Protein AF-A0A383ER81-F1 (afdb_monomer)

InterPro domains:
  IPR008333 Flavoprotein pyridine nucleotide cytochrome reductase-like, FAD-binding domain [PF00970] (2-48)
  IPR017938 Riboflavin synthase-like beta-barrel [SSF63380] (2-50)
  IPR039261 Ferredoxin-NADP reductase (FNR), nucleotide-binding domain [G3DSA:3.40.50.80] (50-92)
  IPR039261 Ferredoxin-NADP reductase (FNR), nucleotide-binding domain [SSF52343] (38-86)
  IPR050353 Dihydroorotate dehydrogenase B electron transfer subunit [PTHR43513] (1-90)

Foldseek 3Di:
DDDDFAWQEADPVVRDTDTDDDDDDDVVVVVVPDDPPDDDDDDDDDDDADDDDQAAEAEQEAEASRNRSSNHVCVVCVPPNSHDYDYHYYYDD

Mean predicted aligned error: 3.62 Å

Structure (mmCIF, N/CA/C/O backbone):
data_AF-A0A383ER81-F1
#
_entry.id   AF-A0A383ER81-F1
#
loop_
_atom_site.group_PDB
_atom_site.id
_atom_site.type_symbol
_atom_site.label_atom_id
_atom_site.label_alt_id
_atom_site.label_comp_id
_atom_site.label_asym_id
_atom_site.label_entity_id
_atom_site.label_seq_id
_atom_site.pdbx_PDB_ins_code
_atom_site.Cartn_x
_atom_site.Cartn_y
_atom_site.Cartn_z
_atom_site.occupancy
_atom_site.B_iso_or_equiv
_atom_site.auth_seq_id
_atom_site.auth_comp_id
_atom_site.auth_asym_id
_atom_site.auth_atom_id
_atom_site.pdbx_PDB_model_num
ATOM 1 N N . MET A 1 1 ? 14.448 -11.144 -11.514 1.00 74.19 1 MET A N 1
ATOM 2 C CA . MET A 1 1 ? 14.376 -11.206 -10.033 1.00 74.19 1 MET A CA 1
ATOM 3 C C . MET A 1 1 ? 12.986 -10.757 -9.589 1.00 74.19 1 MET A C 1
ATOM 5 O O . MET A 1 1 ? 12.509 -9.757 -10.117 1.00 74.19 1 MET A O 1
ATOM 9 N N . ARG A 1 2 ? 12.319 -11.500 -8.692 1.00 87.06 2 ARG A N 1
ATOM 10 C CA . ARG A 1 2 ? 11.008 -11.119 -8.124 1.00 87.06 2 ARG A CA 1
ATOM 11 C C . ARG A 1 2 ? 11.189 -9.949 -7.148 1.00 87.06 2 ARG A C 1
ATOM 13 O O . ARG A 1 2 ? 12.229 -9.868 -6.501 1.00 87.06 2 ARG A O 1
ATOM 20 N N . ARG A 1 3 ? 10.206 -9.050 -7.057 1.00 90.44 3 ARG A N 1
ATOM 21 C CA . ARG A 1 3 ? 10.233 -7.883 -6.159 1.00 90.44 3 ARG A CA 1
ATOM 22 C C . ARG A 1 3 ? 8.945 -7.857 -5.335 1.00 90.44 3 ARG A C 1
ATOM 24 O O . ARG A 1 3 ? 7.881 -7.868 -5.950 1.00 90.44 3 ARG A O 1
ATOM 31 N N . PRO A 1 4 ? 9.016 -7.865 -3.995 1.00 92.50 4 PRO A N 1
ATOM 32 C CA . PRO A 1 4 ? 7.825 -7.736 -3.167 1.00 92.50 4 PRO A CA 1
ATOM 33 C C . PRO A 1 4 ? 7.312 -6.293 -3.227 1.00 92.50 4 PRO A C 1
ATOM 35 O O . PRO A 1 4 ? 8.086 -5.353 -3.056 1.00 92.50 4 PRO A O 1
ATOM 38 N N . ILE A 1 5 ? 6.015 -6.123 -3.481 1.00 94.50 5 ILE A N 1
ATOM 39 C CA . ILE A 1 5 ? 5.331 -4.825 -3.483 1.00 94.50 5 ILE A CA 1
ATOM 40 C C . ILE A 1 5 ? 4.034 -4.998 -2.697 1.00 94.50 5 ILE A C 1
ATOM 42 O O . ILE A 1 5 ? 3.287 -5.948 -2.932 1.00 94.50 5 ILE A O 1
ATOM 46 N N . SER A 1 6 ? 3.789 -4.101 -1.745 1.00 95.06 6 SER A N 1
ATOM 47 C CA . SER A 1 6 ? 2.572 -4.120 -0.937 1.00 95.06 6 SER A CA 1
ATOM 48 C C . SER A 1 6 ? 1.354 -3.747 -1.776 1.00 95.06 6 SER A C 1
ATOM 50 O O . SER A 1 6 ? 1.388 -2.782 -2.539 1.00 95.06 6 SER A O 1
ATOM 52 N N . VAL A 1 7 ? 0.261 -4.482 -1.578 1.00 95.31 7 VAL A N 1
ATOM 53 C CA . VAL A 1 7 ? -1.048 -4.139 -2.142 1.00 95.31 7 VAL A CA 1
ATOM 54 C C . VAL A 1 7 ? -1.597 -2.912 -1.417 1.00 95.31 7 VAL A C 1
ATOM 56 O O . VAL A 1 7 ? -1.573 -2.862 -0.187 1.00 95.31 7 VAL A O 1
ATOM 59 N N . MET A 1 8 ? -2.062 -1.922 -2.178 1.00 96.12 8 MET A N 1
ATOM 60 C CA . MET A 1 8 ? -2.664 -0.695 -1.651 1.00 96.12 8 MET A CA 1
ATOM 61 C C . MET A 1 8 ? -4.180 -0.823 -1.488 1.00 96.12 8 MET A C 1
ATOM 63 O O . MET A 1 8 ? -4.735 -0.351 -0.499 1.00 96.12 8 MET A O 1
ATOM 67 N N . SER A 1 9 ? -4.840 -1.445 -2.462 1.00 95.25 9 SER A N 1
ATOM 68 C CA . SER A 1 9 ? -6.293 -1.607 -2.523 1.00 95.25 9 SER A CA 1
ATOM 69 C C . SER A 1 9 ? -6.641 -2.884 -3.292 1.00 95.25 9 SER A C 1
ATOM 71 O O . SER A 1 9 ? -5.818 -3.411 -4.046 1.00 95.25 9 SER A O 1
ATOM 73 N N . VAL A 1 10 ? -7.864 -3.381 -3.110 1.00 94.25 10 VAL A N 1
ATOM 74 C CA . VAL A 1 10 ? -8.414 -4.493 -3.893 1.00 94.25 10 VAL A CA 1
ATOM 75 C C . VAL A 1 10 ? -9.847 -4.156 -4.274 1.00 94.25 10 VAL A C 1
ATOM 77 O O . VAL A 1 10 ? -10.677 -3.918 -3.396 1.00 94.25 10 VAL A O 1
ATOM 80 N N . ASP A 1 11 ? -10.138 -4.206 -5.567 1.00 95.44 11 ASP A N 1
ATOM 81 C CA . ASP A 1 11 ? -11.488 -4.162 -6.108 1.00 95.44 11 ASP A CA 1
ATOM 82 C C . ASP A 1 11 ? -11.911 -5.585 -6.483 1.00 95.44 11 ASP A C 1
ATOM 84 O O . ASP A 1 11 ? -11.476 -6.170 -7.478 1.00 95.44 11 ASP A O 1
ATOM 88 N N . LYS A 1 12 ? -12.760 -6.170 -5.638 1.00 93.00 12 LYS A N 1
ATOM 89 C CA . LYS A 1 12 ? -13.243 -7.541 -5.829 1.00 93.00 12 LYS A CA 1
ATOM 90 C C . LYS A 1 12 ? -14.273 -7.653 -6.946 1.00 93.00 12 LYS A C 1
ATOM 92 O O . LYS A 1 12 ? -14.415 -8.740 -7.494 1.00 93.00 12 LYS A O 1
ATOM 97 N N . GLU A 1 13 ? -14.995 -6.577 -7.245 1.00 96.12 13 GLU A N 1
ATOM 98 C CA . GLU A 1 13 ? -16.040 -6.582 -8.270 1.00 96.12 13 GLU A CA 1
ATOM 99 C C . GLU A 1 13 ? -15.403 -6.602 -9.658 1.00 96.12 13 GLU A C 1
ATOM 101 O O . GLU A 1 13 ? -15.789 -7.406 -10.504 1.00 96.12 13 GLU A O 1
ATOM 106 N N . ASN A 1 14 ? -14.360 -5.792 -9.853 1.00 97.06 14 ASN A N 1
ATOM 107 C CA . ASN A 1 14 ? -13.626 -5.709 -11.117 1.00 97.06 14 ASN A CA 1
ATOM 108 C C . ASN A 1 14 ? -12.422 -6.665 -11.201 1.00 97.06 14 ASN A C 1
ATOM 110 O O . ASN A 1 14 ? -11.768 -6.744 -12.241 1.00 97.06 14 ASN A O 1
ATOM 114 N N . GLY A 1 15 ? -12.115 -7.400 -10.127 1.00 95.50 15 GLY A N 1
ATOM 115 C CA . GLY A 1 15 ? -11.005 -8.355 -10.087 1.00 95.50 15 GLY A CA 1
ATOM 116 C C . GLY A 1 15 ? -9.626 -7.698 -10.197 1.00 95.50 15 GLY A C 1
ATOM 117 O O . GLY A 1 15 ? -8.699 -8.307 -10.732 1.00 95.50 15 GLY A O 1
ATOM 118 N N . SER A 1 16 ? -9.485 -6.463 -9.713 1.00 96.06 16 SER A N 1
ATOM 119 C CA . SER A 1 16 ? -8.257 -5.670 -9.799 1.00 96.06 16 SER A CA 1
ATOM 120 C C . SER A 1 16 ? -7.699 -5.320 -8.418 1.00 96.06 16 SER A C 1
ATOM 122 O O . SER A 1 16 ? -8.346 -5.471 -7.379 1.00 96.06 16 SER A O 1
ATOM 124 N N . PHE A 1 17 ? -6.442 -4.891 -8.391 1.00 96.00 17 PHE A N 1
ATOM 12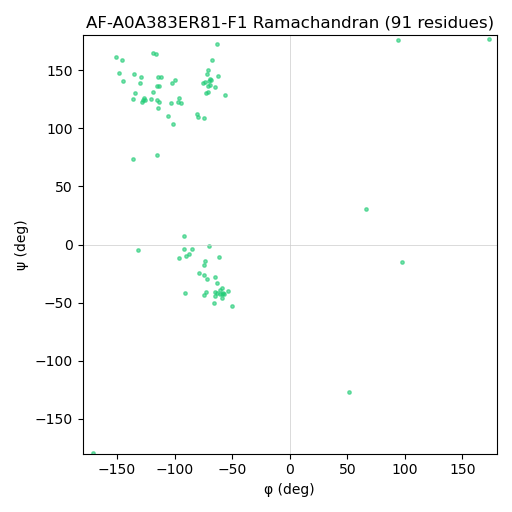5 C CA . PHE A 1 17 ? -5.780 -4.407 -7.188 1.00 96.00 17 PHE A CA 1
ATOM 126 C C . PHE A 1 17 ? -4.772 -3.330 -7.564 1.00 96.00 17 PHE A C 1
ATOM 128 O O . PHE A 1 17 ? -4.141 -3.411 -8.621 1.00 96.00 17 PHE A O 1
ATOM 135 N N . ASP A 1 18 ? -4.584 -2.359 -6.675 1.00 96.19 18 ASP A N 1
ATOM 136 C CA . ASP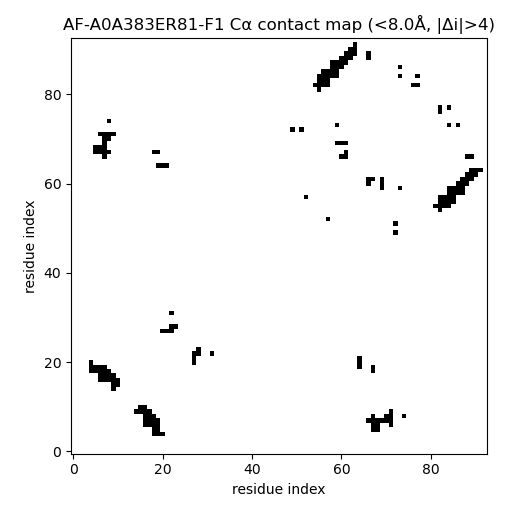 A 1 18 ? -3.627 -1.284 -6.905 1.00 96.19 18 ASP A CA 1
ATOM 137 C C . ASP A 1 18 ? -2.321 -1.550 -6.163 1.00 96.19 18 ASP A C 1
ATOM 139 O O . ASP A 1 18 ? -2.295 -1.991 -5.007 1.00 96.19 18 ASP A O 1
ATOM 143 N N . LEU A 1 19 ? -1.217 -1.212 -6.822 1.00 95.19 19 LEU A N 1
ATOM 144 C CA . LEU A 1 19 ? 0.116 -1.179 -6.240 1.00 95.19 19 LEU A CA 1
ATOM 145 C C . LEU A 1 19 ? 0.617 0.263 -6.241 1.00 95.19 19 LEU A C 1
ATOM 147 O O . LEU A 1 19 ? 0.514 0.959 -7.248 1.00 95.19 19 LEU A O 1
ATOM 151 N N . LEU A 1 20 ? 1.231 0.687 -5.140 1.00 94.00 20 LEU A N 1
ATOM 152 C CA . LEU A 1 20 ? 1.943 1.959 -5.059 1.00 94.00 20 LEU A CA 1
ATOM 153 C C . LEU A 1 20 ? 3.406 1.678 -4.703 1.00 94.00 20 LEU A C 1
ATOM 155 O O . LEU A 1 20 ? 3.700 1.006 -3.714 1.00 94.00 20 LEU A O 1
ATOM 159 N N . TYR A 1 21 ? 4.326 2.174 -5.527 1.00 94.19 21 TYR A N 1
ATOM 160 C CA . TYR A 1 21 ? 5.761 1.919 -5.408 1.00 94.19 21 TYR A CA 1
ATOM 161 C C . TYR A 1 21 ? 6.583 3.140 -5.840 1.00 94.19 21 TYR A C 1
ATOM 163 O O . TYR A 1 21 ? 6.105 3.996 -6.580 1.00 94.19 21 TYR A O 1
ATOM 171 N N . LYS A 1 22 ? 7.841 3.212 -5.387 1.00 92.81 22 LYS A N 1
ATOM 172 C CA . LYS A 1 22 ? 8.810 4.240 -5.802 1.00 92.81 22 LYS A CA 1
ATOM 173 C C . LYS A 1 22 ? 9.787 3.662 -6.823 1.00 92.81 22 LYS A C 1
ATOM 175 O O . LYS A 1 22 ? 10.273 2.538 -6.664 1.00 92.81 22 LYS A O 1
ATOM 180 N N . ILE A 1 23 ? 10.114 4.447 -7.846 1.00 94.50 23 ILE A N 1
ATOM 181 C CA . ILE A 1 23 ? 11.182 4.117 -8.793 1.00 94.50 23 ILE A CA 1
ATOM 182 C C . ILE A 1 23 ? 12.522 4.343 -8.090 1.00 94.50 23 ILE A C 1
ATOM 184 O O . ILE A 1 23 ? 12.902 5.473 -7.798 1.00 94.50 23 ILE A O 1
ATOM 188 N N . VAL A 1 24 ? 13.221 3.253 -7.783 1.00 92.44 24 VAL A N 1
ATOM 189 C CA . VAL A 1 24 ? 14.502 3.262 -7.046 1.00 92.44 24 VAL A CA 1
ATOM 190 C C . VAL A 1 24 ? 15.581 2.413 -7.718 1.00 92.44 24 VAL A C 1
ATOM 192 O O . VAL A 1 24 ? 16.720 2.387 -7.270 1.00 92.44 24 VAL A O 1
ATOM 195 N N . GLY A 1 25 ? 15.247 1.705 -8.798 1.00 92.56 25 GLY A N 1
ATOM 196 C CA . GLY A 1 25 ? 16.192 0.871 -9.528 1.00 92.56 25 GLY A CA 1
ATOM 197 C C . GLY A 1 25 ? 15.611 0.359 -10.837 1.00 92.56 25 GLY A C 1
ATOM 198 O O . GLY A 1 25 ? 14.462 0.629 -11.177 1.00 92.56 25 GLY A O 1
ATOM 199 N N . GLU A 1 26 ? 16.409 -0.419 -11.559 1.00 93.62 26 GLU A N 1
ATOM 200 C CA . GLU A 1 26 ? 16.095 -0.812 -12.935 1.00 93.62 26 GLU A CA 1
ATOM 201 C C . GLU A 1 26 ? 14.748 -1.531 -13.076 1.00 93.62 26 GLU A C 1
ATOM 203 O O . GLU A 1 26 ? 13.954 -1.217 -13.950 1.00 93.62 26 GLU A O 1
ATOM 208 N N . GLY A 1 27 ? 14.418 -2.444 -12.162 1.00 92.50 27 GLY A N 1
ATOM 209 C CA . GLY A 1 27 ? 13.150 -3.165 -12.276 1.00 92.50 27 GLY A CA 1
ATOM 210 C C . GLY A 1 27 ? 11.905 -2.341 -11.963 1.00 92.50 27 GLY A C 1
ATOM 211 O O . GLY A 1 27 ? 10.852 -2.640 -12.509 1.00 92.50 27 GLY A O 1
ATOM 212 N N . THR A 1 28 ? 11.996 -1.334 -11.088 1.00 94.19 28 THR A N 1
ATOM 213 C CA . THR A 1 28 ? 10.867 -0.417 -10.856 1.00 94.19 28 THR A CA 1
ATOM 214 C C . THR A 1 28 ? 10.763 0.630 -11.959 1.00 94.19 28 THR A C 1
ATOM 216 O O . THR A 1 28 ? 9.663 1.097 -12.221 1.00 94.19 28 THR A O 1
ATOM 219 N N . ARG A 1 29 ? 11.866 0.936 -12.656 1.00 95.75 29 ARG A N 1
ATOM 220 C CA . ARG A 1 29 ? 11.853 1.726 -13.893 1.00 95.75 29 ARG A CA 1
ATOM 221 C C . ARG A 1 29 ? 11.137 0.981 -15.021 1.00 95.75 29 ARG A C 1
ATOM 223 O O . ARG A 1 29 ? 10.188 1.517 -15.569 1.00 95.75 29 ARG A O 1
ATOM 230 N N . GLN A 1 30 ? 11.500 -0.278 -15.267 1.00 94.62 30 GLN A N 1
ATOM 231 C CA . GLN A 1 30 ? 10.819 -1.127 -16.256 1.00 94.62 30 GLN A CA 1
ATOM 232 C C . GLN A 1 30 ? 9.323 -1.281 -15.956 1.00 94.62 30 GLN A C 1
ATOM 234 O O . GLN A 1 30 ? 8.500 -1.195 -16.858 1.00 94.62 30 GLN A O 1
ATOM 239 N N . LEU A 1 31 ? 8.956 -1.461 -14.680 1.00 94.50 31 LEU A N 1
ATOM 240 C CA . LEU A 1 31 ? 7.550 -1.540 -14.275 1.00 94.50 31 LEU A CA 1
ATOM 241 C C . LEU A 1 31 ? 6.783 -0.233 -14.542 1.00 94.50 31 LEU A C 1
ATOM 243 O O . LEU A 1 31 ? 5.599 -0.282 -14.860 1.00 94.50 31 LEU A O 1
ATOM 247 N N . ALA A 1 32 ? 7.445 0.921 -14.425 1.00 95.62 32 ALA A N 1
ATOM 248 C CA . ALA A 1 32 ? 6.844 2.228 -14.688 1.00 95.62 32 ALA A CA 1
ATOM 249 C C . ALA A 1 32 ? 6.648 2.519 -16.185 1.00 95.62 32 ALA A C 1
ATOM 251 O O . ALA A 1 32 ? 5.879 3.409 -16.536 1.00 95.62 32 ALA A O 1
ATOM 252 N N . GLU A 1 33 ? 7.327 1.778 -17.061 1.00 96.44 33 GLU A N 1
ATOM 253 C CA . GLU A 1 33 ? 7.209 1.899 -18.518 1.00 96.44 33 GLU A CA 1
ATOM 254 C C . GLU A 1 33 ? 6.116 0.990 -19.108 1.00 96.44 33 GLU A C 1
ATOM 256 O O . GLU A 1 33 ? 5.766 1.141 -20.282 1.00 96.44 33 GLU A O 1
ATOM 261 N N . CYS A 1 34 ? 5.557 0.073 -18.308 1.00 96.44 34 CYS A N 1
ATOM 262 C CA . CYS A 1 34 ? 4.462 -0.801 -18.721 1.00 96.44 34 CYS A CA 1
ATOM 263 C C . CYS A 1 34 ? 3.199 -0.010 -19.079 1.00 96.44 34 CYS A C 1
ATOM 265 O O . CYS A 1 34 ? 2.852 0.993 -18.452 1.00 96.44 34 CYS A O 1
ATOM 267 N N . LYS A 1 35 ? 2.476 -0.506 -20.079 1.00 96.94 35 LYS A N 1
ATOM 268 C CA . LYS A 1 35 ? 1.260 0.098 -20.619 1.00 96.94 35 LYS A CA 1
ATOM 269 C C . LYS A 1 35 ? 0.059 -0.810 -20.400 1.00 96.94 35 LYS A C 1
ATOM 271 O O . LYS A 1 35 ? 0.175 -2.001 -20.123 1.00 96.94 35 LYS A O 1
ATOM 276 N N . ILE A 1 36 ? -1.129 -0.229 -20.548 1.00 96.56 36 ILE A N 1
ATOM 277 C CA . ILE A 1 36 ? -2.382 -0.987 -20.539 1.00 96.56 36 ILE A CA 1
ATOM 278 C C . ILE A 1 36 ? -2.314 -2.066 -21.626 1.00 96.56 36 ILE A C 1
ATOM 280 O O . ILE A 1 36 ? -2.011 -1.768 -22.779 1.00 96.56 36 ILE A O 1
ATOM 284 N N . GLY A 1 37 ? -2.615 -3.306 -21.241 1.00 96.62 37 GLY A N 1
ATOM 285 C CA . GLY A 1 37 ? -2.537 -4.480 -22.110 1.00 96.62 37 GLY A CA 1
ATOM 286 C C . GLY A 1 37 ? -1.244 -5.287 -21.966 1.00 96.62 37 GLY A C 1
ATOM 287 O O . GLY A 1 37 ? -1.224 -6.444 -22.383 1.00 96.62 37 GLY A O 1
ATOM 288 N N . ASP A 1 38 ? -0.201 -4.737 -21.336 1.00 97.19 38 ASP A N 1
ATOM 289 C CA . ASP A 1 38 ? 1.016 -5.497 -21.054 1.00 97.19 38 ASP A CA 1
ATOM 290 C C . ASP A 1 38 ? 0.762 -6.574 -19.993 1.00 97.19 38 ASP A C 1
ATOM 292 O O . ASP A 1 38 ? 0.042 -6.378 -19.011 1.00 97.19 38 ASP A O 1
ATOM 296 N N . MET A 1 39 ? 1.408 -7.726 -20.175 1.00 95.50 39 MET A N 1
ATOM 297 C CA . MET A 1 39 ? 1.295 -8.859 -19.262 1.00 95.50 39 MET A CA 1
ATOM 298 C C . MET A 1 39 ? 2.451 -8.871 -18.264 1.00 95.50 39 MET A C 1
ATOM 300 O O . MET A 1 39 ? 3.623 -8.909 -18.639 1.00 95.50 39 MET A O 1
ATOM 304 N N . LEU A 1 40 ? 2.118 -8.919 -16.974 1.00 93.50 40 LEU A N 1
ATOM 305 C CA . LEU A 1 40 ? 3.082 -8.996 -15.879 1.00 93.50 40 LEU A CA 1
ATOM 306 C C . LEU A 1 40 ? 2.981 -10.340 -15.156 1.00 93.50 40 LEU A C 1
ATOM 308 O O . LEU A 1 40 ? 1.895 -10.816 -14.834 1.00 93.50 40 LEU A O 1
ATOM 312 N N . SER A 1 41 ? 4.127 -10.951 -14.842 1.00 93.81 41 SER A N 1
ATOM 313 C CA . SER A 1 41 ? 4.148 -12.155 -14.007 1.00 93.81 41 SER A CA 1
ATOM 314 C C . SER A 1 41 ? 4.035 -11.778 -12.530 1.00 93.81 41 SER A C 1
ATOM 316 O O . SER A 1 41 ? 4.982 -11.249 -11.942 1.00 93.81 41 SER A O 1
ATOM 318 N N . VAL A 1 42 ? 2.912 -12.135 -11.911 1.00 93.62 42 VAL A N 1
ATOM 319 C CA . VAL A 1 42 ? 2.616 -11.878 -10.494 1.00 93.62 42 VAL A CA 1
ATOM 320 C C . VAL A 1 42 ? 2.530 -13.201 -9.730 1.00 93.62 42 VAL A C 1
ATOM 322 O O . VAL A 1 42 ? 2.071 -14.205 -10.264 1.00 93.62 42 VAL A O 1
ATOM 325 N N . ILE A 1 43 ? 2.997 -13.211 -8.479 1.00 94.56 43 ILE A N 1
ATOM 326 C CA . ILE A 1 43 ? 2.754 -14.301 -7.524 1.00 94.56 43 ILE A CA 1
ATOM 327 C C . ILE A 1 43 ? 2.161 -13.663 -6.272 1.00 94.56 43 ILE A C 1
ATOM 329 O O . ILE A 1 43 ? 2.759 -12.740 -5.720 1.00 94.56 43 ILE A O 1
ATOM 333 N N . GLY A 1 44 ? 1.007 -14.149 -5.826 1.00 91.94 44 GLY A N 1
ATOM 334 C CA . GLY A 1 44 ? 0.363 -13.676 -4.609 1.00 91.94 44 GLY A CA 1
ATOM 335 C C . GLY A 1 44 ? -1.032 -14.260 -4.385 1.00 91.94 44 GLY A C 1
ATOM 336 O O . GLY A 1 44 ? -1.517 -15.001 -5.241 1.00 91.94 44 GLY A O 1
ATOM 337 N N . PRO A 1 45 ? -1.667 -13.927 -3.245 1.00 92.69 45 PRO A N 1
ATOM 338 C CA . PRO A 1 45 ? -1.124 -13.100 -2.155 1.00 92.69 45 PRO A CA 1
ATOM 339 C C . PRO A 1 45 ? -0.015 -13.819 -1.356 1.00 92.69 45 PRO A C 1
ATOM 341 O O . PRO A 1 45 ? -0.005 -15.043 -1.266 1.00 92.69 45 PRO A O 1
ATOM 344 N N . ILE A 1 46 ? 0.938 -13.064 -0.792 1.00 93.31 46 ILE A N 1
ATOM 345 C CA . ILE A 1 46 ? 2.061 -13.593 0.013 1.00 93.31 46 ILE A CA 1
ATOM 346 C C . ILE A 1 46 ? 2.146 -12.829 1.337 1.00 93.31 46 ILE A C 1
ATOM 348 O O . ILE A 1 46 ? 1.951 -11.616 1.368 1.00 93.31 46 ILE A O 1
ATOM 352 N N . GLY A 1 47 ? 2.511 -13.533 2.409 1.00 91.81 47 GLY A N 1
ATOM 353 C CA . GLY A 1 47 ? 2.705 -12.966 3.742 1.00 91.81 47 GLY A CA 1
ATOM 354 C C . GLY A 1 47 ? 1.460 -13.066 4.619 1.00 91.81 47 GLY A C 1
ATOM 355 O O . GLY A 1 47 ? 0.402 -13.518 4.188 1.00 91.81 47 GLY A O 1
ATOM 356 N N . ASN A 1 48 ? 1.606 -12.645 5.874 1.00 90.62 48 ASN A N 1
ATOM 357 C CA . ASN A 1 48 ? 0.499 -12.554 6.819 1.00 90.62 48 ASN A CA 1
ATOM 358 C C . ASN A 1 48 ? -0.004 -11.109 6.829 1.00 90.62 48 ASN A C 1
ATOM 360 O O . ASN A 1 48 ? 0.774 -10.190 7.081 1.00 90.62 48 ASN A O 1
ATOM 364 N N . GLY A 1 49 ? -1.291 -10.911 6.540 1.00 87.69 49 GLY A N 1
ATOM 365 C CA . GLY A 1 49 ? -1.922 -9.596 6.630 1.00 87.69 49 GLY A CA 1
ATOM 366 C C . GLY A 1 49 ? -1.932 -9.049 8.061 1.00 87.69 49 GLY A C 1
ATOM 367 O O . GLY A 1 49 ? -1.603 -9.740 9.028 1.00 87.69 49 GLY A O 1
ATOM 368 N N . PHE A 1 50 ? -2.347 -7.795 8.209 1.00 90.38 50 PHE A N 1
ATOM 369 C CA . PHE A 1 50 ? -2.445 -7.175 9.525 1.00 90.38 50 PHE A CA 1
ATOM 370 C C . PHE A 1 50 ? -3.603 -7.760 10.325 1.00 90.38 50 PHE A C 1
ATOM 372 O O . PHE A 1 50 ? -4.724 -7.904 9.834 1.00 90.38 50 PHE A O 1
ATOM 379 N N . ARG A 1 51 ? -3.346 -8.030 11.604 1.00 90.62 51 ARG A N 1
ATOM 380 C CA . ARG A 1 51 ? -4.408 -8.309 12.562 1.00 90.62 51 ARG A CA 1
ATOM 381 C C . ARG A 1 51 ? -5.018 -6.986 13.004 1.00 90.62 51 ARG A C 1
ATOM 383 O O . ARG A 1 51 ? -4.385 -6.219 13.726 1.00 90.62 51 ARG A O 1
ATOM 390 N N . VAL A 1 52 ? -6.247 -6.730 12.573 1.00 89.19 52 VAL A N 1
ATOM 391 C CA . VAL A 1 52 ? -6.997 -5.556 13.020 1.00 89.19 52 VAL A CA 1
ATOM 392 C C . VAL A 1 52 ? -7.270 -5.680 14.520 1.00 89.19 52 VAL A C 1
ATOM 394 O O . VAL A 1 52 ? -7.627 -6.748 15.020 1.00 89.19 52 VAL A O 1
ATOM 397 N N . THR A 1 53 ? -7.058 -4.586 15.245 1.00 90.12 53 THR A N 1
ATOM 398 C CA . THR A 1 53 ? -7.382 -4.489 16.671 1.00 90.12 53 THR A CA 1
ATOM 399 C C . THR A 1 53 ? -8.897 -4.536 16.901 1.00 90.12 53 THR A C 1
ATOM 401 O O . THR A 1 53 ? -9.677 -4.242 16.006 1.00 90.12 53 THR A O 1
ATOM 404 N N . ASP A 1 54 ? -9.336 -4.889 18.102 1.00 90.94 54 ASP A N 1
ATOM 405 C CA . ASP A 1 54 ? -10.728 -4.772 18.555 1.00 90.94 54 ASP A CA 1
ATOM 406 C C . ASP A 1 54 ? -11.051 -3.372 19.116 1.00 90.94 54 ASP A C 1
ATOM 408 O O . ASP A 1 54 ? -12.188 -3.081 19.486 1.00 90.94 54 ASP A O 1
ATOM 412 N N . LYS A 1 55 ? -10.048 -2.489 19.202 1.00 94.50 55 LYS A N 1
ATOM 413 C CA . LYS A 1 55 ? -10.199 -1.138 19.745 1.00 94.50 55 LYS A CA 1
ATOM 414 C C . LYS A 1 55 ? -10.918 -0.221 18.763 1.00 94.50 55 LYS A C 1
ATOM 416 O O . LYS A 1 55 ? -10.590 -0.176 17.580 1.00 94.50 55 LYS A O 1
ATOM 421 N N . LYS A 1 56 ? -11.821 0.603 19.306 1.00 95.50 56 LYS A N 1
ATOM 422 C CA . LYS A 1 56 ? -12.616 1.568 18.536 1.00 95.50 56 LYS A CA 1
ATOM 423 C C . LYS A 1 56 ? -11.773 2.608 17.799 1.00 95.50 56 LYS A C 1
ATOM 425 O O . LYS A 1 56 ? -12.106 2.940 16.676 1.00 95.50 56 LYS A O 1
ATOM 430 N N . ASN A 1 57 ? -10.694 3.118 18.394 1.00 95.88 57 ASN A N 1
ATOM 431 C CA . ASN A 1 57 ? -9.899 4.212 17.816 1.00 95.88 57 ASN A CA 1
ATOM 432 C C . ASN A 1 57 ? -8.471 3.751 17.462 1.00 95.88 57 ASN A C 1
ATOM 434 O O . ASN A 1 57 ? -7.543 4.019 18.229 1.00 95.88 57 ASN A O 1
ATOM 438 N N . PRO A 1 58 ? -8.262 3.013 16.358 1.00 95.62 58 PRO A N 1
ATOM 439 C CA . PRO A 1 58 ? -6.921 2.637 15.931 1.00 95.62 58 PRO A CA 1
ATOM 440 C C . PRO A 1 58 ? -6.166 3.833 15.333 1.00 95.62 58 PRO A C 1
ATOM 442 O O . PRO A 1 58 ? -6.726 4.611 14.560 1.00 95.62 58 PRO A O 1
ATOM 445 N N . LEU A 1 59 ? -4.877 3.942 15.660 1.00 96.25 59 LEU A N 1
ATOM 446 C CA . LEU A 1 59 ? -3.941 4.868 15.026 1.00 96.25 59 LEU A CA 1
ATOM 447 C C . LEU A 1 59 ? -3.201 4.142 13.902 1.00 96.25 59 LEU A C 1
ATOM 449 O O . LEU A 1 59 ? -2.542 3.131 14.143 1.00 96.25 59 LEU A O 1
ATOM 453 N N . LEU A 1 60 ? -3.306 4.662 12.685 1.00 96.69 60 LEU A N 1
ATOM 454 C CA . LEU A 1 60 ? -2.663 4.121 11.493 1.00 96.69 60 LEU A CA 1
ATOM 455 C C . LEU A 1 60 ? -1.619 5.122 10.997 1.00 96.69 60 LEU A C 1
ATOM 457 O O . LEU A 1 60 ? -1.960 6.269 10.725 1.00 96.69 60 LEU A O 1
ATOM 461 N N . ILE A 1 61 ? -0.356 4.704 10.884 1.00 96.69 61 ILE A N 1
ATOM 462 C CA . ILE A 1 61 ? 0.746 5.582 10.464 1.00 96.69 61 ILE A CA 1
ATOM 463 C C . ILE A 1 61 ? 1.471 4.953 9.280 1.00 96.69 61 ILE A C 1
ATOM 465 O O . ILE A 1 61 ? 1.947 3.824 9.380 1.00 96.69 61 ILE A O 1
ATOM 469 N N . GLY A 1 62 ? 1.568 5.689 8.174 1.00 95.69 62 GLY A N 1
ATOM 470 C CA . GLY A 1 62 ? 2.258 5.263 6.958 1.00 95.69 62 GLY A CA 1
ATOM 471 C C . GLY A 1 62 ? 3.229 6.321 6.443 1.00 95.69 62 GLY A C 1
ATOM 472 O O . GLY A 1 62 ? 2.913 7.507 6.439 1.00 95.69 62 GLY A O 1
ATOM 473 N N . GLY A 1 63 ? 4.402 5.875 5.989 1.00 95.50 63 GLY A N 1
ATOM 474 C CA . GLY A 1 63 ? 5.479 6.726 5.481 1.00 95.50 63 GLY A CA 1
ATOM 475 C C . GLY A 1 63 ? 5.960 6.292 4.094 1.00 95.50 63 GLY A C 1
ATOM 476 O O . GLY A 1 63 ? 6.353 5.136 3.950 1.00 95.50 63 GLY A O 1
ATOM 477 N N . GLY A 1 64 ? 5.956 7.163 3.080 1.00 92.81 64 GLY A N 1
ATOM 478 C CA . GLY A 1 64 ? 6.483 6.860 1.738 1.00 92.81 64 GLY A CA 1
ATOM 479 C C . GLY A 1 64 ? 5.917 5.563 1.133 1.00 92.81 64 GLY A C 1
ATOM 480 O O . GLY A 1 64 ? 4.707 5.344 1.112 1.00 92.81 64 GLY A O 1
ATOM 481 N N . VAL A 1 65 ? 6.784 4.643 0.694 1.00 92.38 65 VAL A N 1
ATOM 482 C CA . VAL A 1 65 ? 6.369 3.310 0.188 1.00 92.38 65 VAL A CA 1
ATOM 483 C C . VAL A 1 65 ? 5.824 2.365 1.272 1.00 92.38 65 VAL A C 1
ATOM 485 O O . VAL A 1 65 ? 5.417 1.248 0.966 1.00 92.38 65 VAL A O 1
ATOM 488 N N . GLY A 1 66 ? 5.791 2.802 2.53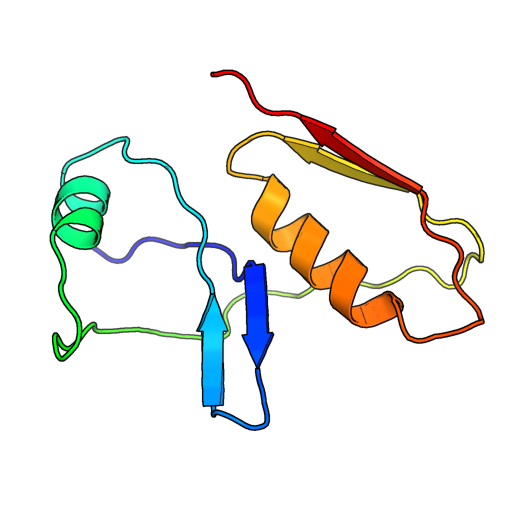2 1.00 93.31 66 GLY A N 1
ATOM 489 C CA . GLY A 1 66 ? 5.085 2.154 3.637 1.00 93.31 66 GLY A CA 1
ATOM 490 C C . GLY A 1 66 ? 3.620 2.587 3.779 1.00 93.31 66 GLY A C 1
ATOM 491 O O . GLY A 1 66 ? 2.887 1.967 4.540 1.00 93.31 66 GLY A O 1
ATOM 492 N N . MET A 1 67 ? 3.156 3.603 3.043 1.00 96.25 67 MET A N 1
ATOM 493 C CA . MET A 1 67 ? 1.735 3.984 2.996 1.00 96.25 67 MET A CA 1
ATOM 494 C C . MET A 1 67 ? 0.786 2.930 2.383 1.00 96.25 67 MET A C 1
ATOM 496 O O . MET A 1 67 ? -0.293 2.753 2.948 1.00 96.25 67 MET A O 1
ATOM 500 N N . PRO A 1 68 ? 1.126 2.208 1.288 1.00 95.94 68 PRO A N 1
ATOM 501 C CA . PRO A 1 68 ? 0.214 1.259 0.642 1.00 95.94 68 PRO A CA 1
ATOM 502 C C . PRO A 1 68 ? -0.439 0.245 1.601 1.00 95.94 68 PRO A C 1
ATOM 504 O O . PRO A 1 68 ? -1.668 0.188 1.644 1.00 95.94 68 PRO A O 1
ATOM 507 N N . PRO A 1 69 ? 0.314 -0.504 2.435 1.00 95.44 69 PRO A N 1
ATOM 508 C CA . PRO A 1 69 ? -0.304 -1.461 3.349 1.00 95.44 69 PRO A CA 1
ATOM 509 C C . PRO A 1 69 ? -1.183 -0.792 4.416 1.00 95.44 69 PRO A C 1
ATOM 511 O O . PRO A 1 69 ? -2.139 -1.397 4.889 1.00 95.44 69 PRO A O 1
ATOM 514 N N . ILE A 1 70 ? -0.894 0.458 4.789 1.00 96.75 70 ILE A N 1
ATOM 515 C CA . ILE A 1 70 ? -1.680 1.210 5.773 1.00 96.75 70 ILE A CA 1
ATOM 516 C C . ILE A 1 70 ? -3.021 1.645 5.179 1.00 96.75 70 ILE A C 1
ATOM 518 O O . ILE A 1 70 ? -4.056 1.519 5.836 1.00 96.75 70 ILE A O 1
ATOM 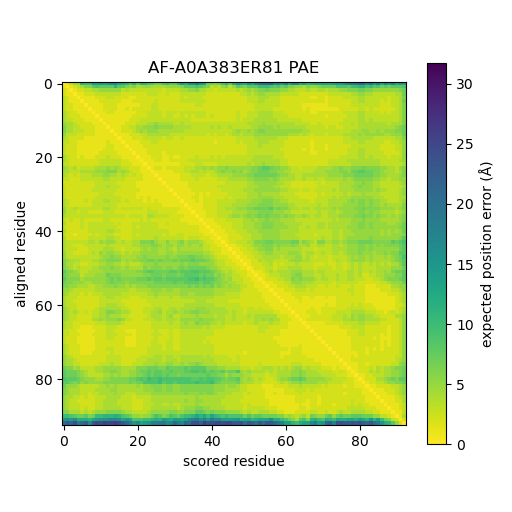522 N N . ILE A 1 71 ? -3.016 2.087 3.918 1.00 95.75 71 ILE A N 1
ATOM 523 C CA . ILE A 1 71 ? -4.234 2.393 3.159 1.00 95.75 71 ILE A CA 1
ATOM 524 C C . ILE A 1 71 ? -5.098 1.134 3.021 1.00 95.75 71 ILE A C 1
ATOM 526 O O . ILE A 1 71 ? -6.302 1.207 3.266 1.00 95.75 71 ILE A O 1
ATOM 530 N N . ALA A 1 72 ? -4.495 -0.022 2.729 1.00 95.25 72 ALA A N 1
ATOM 531 C CA . ALA A 1 72 ? -5.219 -1.285 2.606 1.00 95.25 72 ALA A CA 1
ATOM 532 C C . ALA A 1 72 ? -5.983 -1.654 3.894 1.00 95.25 72 ALA A C 1
ATOM 534 O O . ALA A 1 72 ? -7.169 -1.984 3.844 1.00 95.25 72 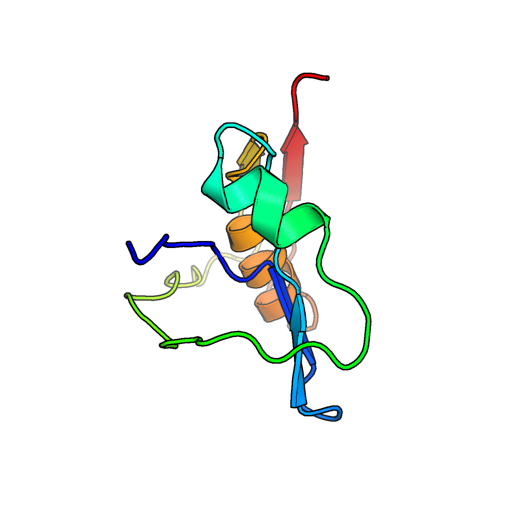ALA A O 1
ATOM 535 N N . ILE A 1 73 ? -5.345 -1.533 5.067 1.00 95.50 73 ILE A N 1
ATOM 536 C CA . ILE A 1 73 ? -6.017 -1.767 6.360 1.00 95.50 73 ILE A CA 1
ATOM 537 C C . ILE A 1 73 ? -7.118 -0.734 6.595 1.00 95.50 73 ILE A C 1
ATOM 539 O O . ILE A 1 73 ? -8.213 -1.092 7.025 1.00 95.50 73 ILE A O 1
ATOM 543 N N . ALA A 1 74 ? -6.839 0.546 6.325 1.00 94.88 74 ALA A N 1
ATOM 544 C CA . ALA A 1 74 ? -7.810 1.616 6.517 1.00 94.88 74 ALA A CA 1
ATOM 545 C C . ALA A 1 74 ? -9.077 1.363 5.685 1.00 94.88 74 ALA A C 1
ATOM 547 O O . ALA A 1 74 ? -10.183 1.500 6.202 1.00 94.88 74 ALA A O 1
ATOM 548 N N . GLN A 1 75 ? -8.930 0.920 4.432 1.00 92.69 75 GLN A N 1
ATOM 549 C CA . GLN A 1 75 ? -10.047 0.524 3.572 1.00 92.69 75 GLN A CA 1
ATOM 550 C C . GLN A 1 75 ? -10.807 -0.688 4.125 1.00 92.69 75 GLN A C 1
ATOM 552 O O . GLN A 1 75 ? -12.037 -0.673 4.135 1.00 92.69 75 GLN A O 1
ATOM 557 N N . GLN A 1 76 ? -10.100 -1.700 4.641 1.00 92.12 76 GLN A N 1
ATOM 558 C CA . GLN A 1 76 ? -10.715 -2.895 5.227 1.00 92.12 76 GLN A CA 1
ATOM 559 C C . GLN A 1 76 ? -11.647 -2.563 6.404 1.00 92.12 76 GLN A C 1
ATOM 561 O O . GLN A 1 76 ? -12.685 -3.204 6.564 1.00 92.12 76 GLN A O 1
ATOM 566 N N . ILE A 1 77 ? -11.289 -1.573 7.227 1.00 94.06 77 ILE A N 1
ATOM 567 C CA . ILE A 1 77 ? -12.061 -1.211 8.426 1.00 94.06 77 ILE A CA 1
ATOM 568 C C . ILE A 1 77 ? -13.031 -0.044 8.212 1.00 94.06 77 ILE A C 1
ATOM 570 O O . ILE A 1 77 ? -13.895 0.175 9.056 1.00 94.06 77 ILE A O 1
ATOM 574 N N . LYS A 1 78 ? -12.926 0.681 7.089 1.00 89.31 78 LYS A N 1
ATOM 575 C CA . LYS A 1 78 ? -13.673 1.921 6.810 1.00 89.31 78 LYS A CA 1
ATOM 576 C C . LYS A 1 78 ? -15.190 1.782 6.959 1.00 89.31 78 LYS A C 1
ATOM 578 O O . LYS A 1 78 ? -15.832 2.693 7.464 1.00 89.31 78 LYS A O 1
ATOM 583 N N . ASN A 1 79 ? -15.757 0.661 6.515 1.00 88.25 79 ASN A N 1
ATOM 584 C CA . ASN A 1 79 ? -17.211 0.451 6.492 1.00 88.25 79 ASN A CA 1
ATOM 585 C C . ASN A 1 79 ? -17.749 -0.224 7.766 1.00 88.25 79 ASN A C 1
ATOM 587 O O . ASN A 1 79 ? -18.915 -0.609 7.816 1.00 88.25 79 ASN A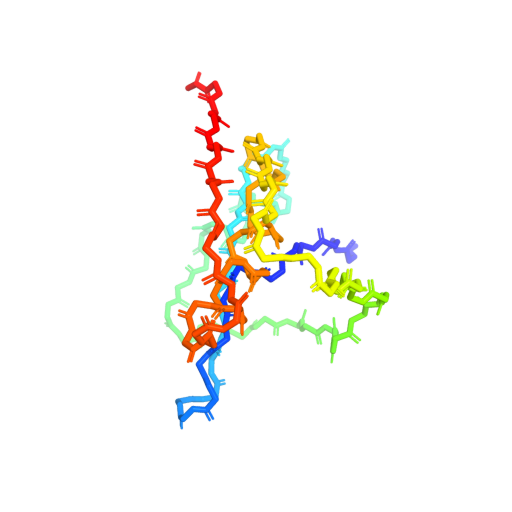 O 1
ATOM 591 N N . ASN A 1 80 ? -16.911 -0.410 8.787 1.00 92.75 80 ASN A N 1
ATOM 592 C CA . ASN A 1 80 ? -17.309 -1.031 10.040 1.00 92.75 80 ASN A CA 1
ATOM 593 C C . ASN A 1 80 ? -17.438 0.035 11.136 1.00 92.75 80 ASN A C 1
ATOM 595 O O . ASN A 1 80 ? -16.443 0.567 11.623 1.00 92.75 80 ASN A O 1
ATOM 599 N N . ASN A 1 81 ? -18.680 0.284 11.563 1.00 92.50 81 ASN A N 1
ATOM 600 C CA . ASN A 1 81 ? -19.042 1.302 12.558 1.00 92.50 81 ASN A CA 1
ATOM 601 C C . ASN A 1 81 ? -18.414 1.090 13.950 1.00 92.50 81 ASN A C 1
ATOM 603 O O . ASN A 1 81 ? -18.479 1.983 14.796 1.00 92.50 81 ASN A O 1
ATOM 607 N N . ASN A 1 82 ? -17.798 -0.069 14.207 1.00 94.56 82 ASN A N 1
ATOM 608 C CA . ASN A 1 82 ? -17.038 -0.307 15.432 1.00 94.56 82 ASN A CA 1
ATOM 609 C C . ASN A 1 82 ? -15.688 0.421 15.441 1.00 94.56 82 ASN A C 1
ATOM 611 O O . ASN A 1 82 ? -15.084 0.527 16.507 1.00 94.56 82 ASN A O 1
ATOM 615 N N . TYR A 1 83 ? -15.225 0.928 14.295 1.00 96.50 83 TYR A N 1
ATOM 616 C CA . TYR A 1 83 ? -13.956 1.632 14.159 1.00 96.50 83 TYR A CA 1
ATOM 617 C C . TYR A 1 83 ? -14.147 3.119 13.861 1.00 96.50 83 TYR A C 1
ATOM 619 O O . TYR A 1 83 ? -15.031 3.534 13.121 1.00 96.50 83 TYR A O 1
ATOM 627 N N . ASN A 1 84 ? -13.252 3.918 14.423 1.00 95.44 84 ASN A N 1
ATOM 628 C CA . ASN A 1 84 ? -13.063 5.338 14.185 1.00 95.44 84 ASN A CA 1
ATOM 629 C C . ASN A 1 84 ? -11.547 5.593 14.058 1.00 95.44 84 ASN A C 1
ATOM 631 O O . ASN A 1 84 ? -10.902 6.024 15.019 1.00 95.44 84 ASN A O 1
ATOM 635 N N . PRO A 1 85 ? -10.939 5.194 12.925 1.00 95.06 85 PRO A N 1
ATOM 636 C CA . PRO A 1 85 ? -9.495 5.247 12.741 1.00 95.06 85 PRO A CA 1
ATOM 637 C C . PRO A 1 85 ? -8.986 6.686 12.620 1.00 95.06 85 PRO A C 1
ATOM 639 O O . PRO A 1 85 ? -9.578 7.500 11.915 1.00 95.06 85 PRO A O 1
ATOM 642 N N . PHE A 1 86 ? -7.833 6.970 13.228 1.00 96.06 86 PHE A N 1
ATOM 643 C CA . PHE A 1 86 ? -7.051 8.168 12.924 1.00 96.06 86 PHE A CA 1
ATOM 644 C C . PHE A 1 86 ? -5.859 7.774 12.056 1.00 96.06 86 PHE A C 1
ATOM 646 O O . PHE A 1 86 ? -5.059 6.921 12.447 1.00 96.06 86 PHE A O 1
ATOM 653 N N . VAL A 1 87 ? -5.760 8.361 10.864 1.00 96.50 87 VAL A N 1
ATOM 654 C CA . VAL A 1 87 ? -4.759 7.982 9.863 1.00 96.50 87 VAL A CA 1
ATOM 655 C C . VAL A 1 87 ? -3.801 9.140 9.630 1.00 96.50 87 VAL A C 1
ATOM 657 O O . VAL A 1 87 ? -4.224 10.237 9.273 1.00 96.50 87 VAL A O 1
ATOM 660 N N . ILE A 1 88 ? -2.509 8.879 9.804 1.00 97.25 88 ILE A N 1
ATOM 661 C CA . ILE A 1 88 ? -1.420 9.807 9.514 1.00 97.25 88 ILE A CA 1
ATOM 662 C C . ILE A 1 88 ? -0.609 9.218 8.365 1.00 97.25 88 ILE A C 1
ATOM 664 O O . ILE A 1 88 ? -0.017 8.146 8.495 1.00 97.25 88 ILE A O 1
ATOM 668 N N . LEU A 1 89 ? -0.567 9.925 7.241 1.00 96.06 89 LEU A N 1
ATOM 669 C CA . LEU A 1 89 ? 0.266 9.571 6.098 1.00 96.06 89 LEU A CA 1
ATOM 670 C C . LEU A 1 89 ? 1.259 10.700 5.845 1.00 96.06 89 LEU A C 1
ATOM 672 O O . LEU A 1 89 ? 0.873 11.866 5.797 1.00 96.06 89 LEU A O 1
ATOM 676 N N . GLY A 1 90 ? 2.530 10.348 5.685 1.00 94.69 90 GLY A N 1
ATOM 677 C CA . GLY A 1 90 ? 3.590 11.285 5.334 1.00 94.69 90 GLY A CA 1
ATOM 678 C C . GLY A 1 90 ? 4.481 10.707 4.246 1.00 94.69 90 GLY A C 1
ATOM 679 O O . 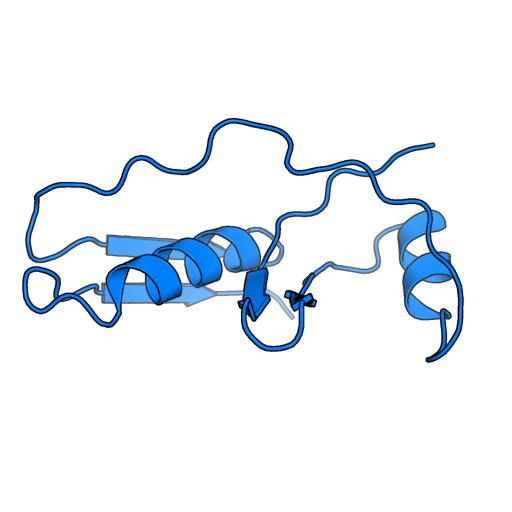GLY A 1 90 ? 4.722 9.506 4.191 1.00 94.69 90 GLY A O 1
ATOM 680 N N . SER A 1 91 ? 5.000 11.546 3.365 1.00 89.44 91 SER A N 1
ATOM 681 C CA . SER A 1 91 ? 6.065 11.154 2.448 1.00 89.44 91 SER A CA 1
ATOM 682 C C . SER A 1 91 ? 6.987 12.338 2.251 1.00 89.44 91 SER A C 1
ATOM 684 O O . SER A 1 91 ? 6.521 13.469 2.130 1.00 89.44 91 SER A O 1
ATOM 686 N N . GLU A 1 92 ? 8.284 12.067 2.197 1.00 82.50 92 GLU A N 1
ATOM 687 C CA . GLU A 1 92 ? 9.237 13.007 1.620 1.00 82.50 92 GLU A CA 1
ATOM 688 C C . GLU A 1 92 ? 8.971 13.089 0.110 1.00 82.50 92 GLU A C 1
ATOM 690 O O . GLU A 1 92 ? 8.609 12.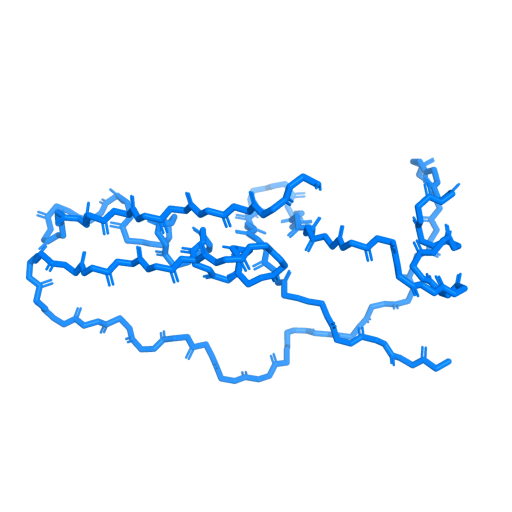074 -0.508 1.00 82.50 92 GLU A O 1
ATOM 695 N N . VAL A 1 93 ? 9.086 14.299 -0.445 1.00 58.88 93 VAL A N 1
ATOM 696 C CA . VAL A 1 93 ? 9.038 14.556 -1.894 1.00 58.88 93 VAL A CA 1
ATOM 697 C C . VAL A 1 93 ? 10.390 14.195 -2.494 1.00 58.88 93 VAL A C 1
ATOM 699 O O . VAL A 1 93 ? 11.405 14.681 -1.948 1.00 58.88 93 VAL A O 1
#

Solvent-accessible surface area (backbone atoms only — not comparable to full-atom values): 6179 Å² total; per-residue (Å²): 135,91,77,94,75,51,55,25,44,73,41,78,90,79,73,46,66,43,74,52,80,71,77,82,50,72,70,43,46,56,60,70,68,62,54,94,88,65,87,78,94,80,88,73,94,80,85,81,78,86,81,80,75,91,59,42,68,44,79,44,77,20,50,52,75,51,27,23,53,43,48,30,53,49,60,74,45,66,87,40,87,71,49,55,70,48,77,48,77,49,61,89,131

Sequence (93 aa):
MRRPISVMSVDKENGSFDLLYKIVGEGTRQLAECKIGDMLSVIGPIGNGFRVTDKKNPLLIGGGVGMPPIIAIAQQIKNNNNYNPFVILGSEV

Secondary structure (DSSP, 8-state):
------EEEEETTTTEEEE-----SHHHHHHHH--TT---------SPPP---S-SS-EEEEEGGGHHHHHHHHHHHHT-TT---EEEEE---

pLDDT: mean 93.42, std 4.88, range [58.88, 97.25]

Organism: NCBI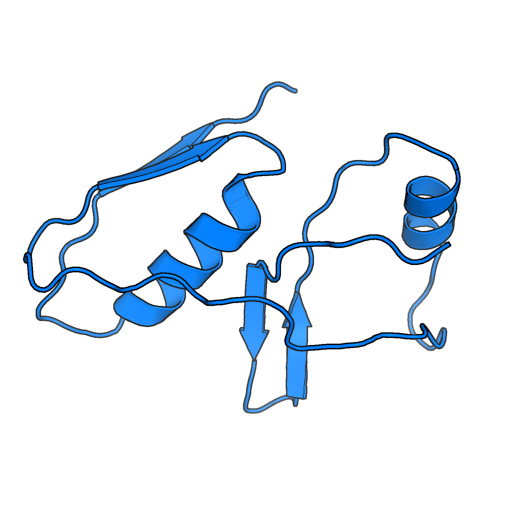:txid408172

Radius of gyration: 15.18 Å; Cα contacts (8 Å, |Δi|>4): 99; chains: 1; bounding box: 35×29×42 Å

Nearest PDB structures (foldseek):
  4dqk-assembly2_B  TM=5.841E-01  e=3.411E-01  Priestia megaterium
  4dqk-assembly1_A  TM=5.258E-01  e=3.651E-01  Priestia megaterium
  3wkt-assembly1_A  TM=5.903E-01  e=8.244E-01  Rattus norvegicus
  8dmg-assembly1_B  TM=5.258E-01  e=3.651E-01  Priestia megaterium NBRC 15308 = ATCC 14581
  4dql-assembly3_B-2  TM=4.325E-01  e=5.126E-01  Priestia megaterium